Protein AF-A0A2V7XUL8-F1 (afdb_monomer_lite)

Secondary structure (DSSP, 8-state):
----EEEESS-PPTTEEEETTEEEEPTTEEEEEEETTEEEEEE-SSTTTTBEEEEEEEEEEESSSEEEEEEEETTEEEEEEETT--EEEEEEEE----B-------

Radius of gyration: 13.56 Å; chains: 1; bounding box: 32×23×35 Å

Structure (mmCIF, N/CA/C/O backbone):
data_AF-A0A2V7XUL8-F1
#
_entry.id   AF-A0A2V7XUL8-F1
#
loop_
_atom_site.group_PDB
_atom_site.id
_atom_site.type_symbol
_atom_site.label_atom_id
_atom_site.label_alt_id
_atom_site.label_comp_id
_atom_site.label_asym_id
_atom_site.label_entity_id
_atom_site.label_seq_id
_atom_site.pdbx_PDB_ins_code
_atom_site.Cartn_x
_atom_site.Cartn_y
_atom_site.Cartn_z
_atom_site.occupancy
_atom_site.B_iso_or_equiv
_atom_site.auth_seq_id
_atom_site.auth_comp_id
_atom_site.auth_asym_id
_atom_site.auth_atom_id
_atom_site.pdbx_PDB_model_num
ATOM 1 N N . MET A 1 1 ? 8.734 11.344 -16.528 1.00 40.44 1 MET A N 1
ATOM 2 C CA . MET A 1 1 ? 7.927 10.946 -15.353 1.00 40.44 1 MET A CA 1
ATOM 3 C C . MET A 1 1 ? 7.634 9.459 -15.495 1.00 40.44 1 MET A C 1
ATOM 5 O O . MET A 1 1 ? 7.092 9.083 -16.524 1.00 40.44 1 MET A O 1
ATOM 9 N N . SER A 1 2 ? 8.083 8.610 -14.565 1.00 48.62 2 SER A N 1
ATOM 10 C CA . SER A 1 2 ? 7.773 7.170 -14.605 1.00 48.62 2 SER A CA 1
ATOM 11 C C . SER A 1 2 ? 6.327 6.986 -14.141 1.00 48.62 2 SER A C 1
ATOM 13 O O . SER A 1 2 ? 5.963 7.451 -13.062 1.00 48.62 2 SER A O 1
ATOM 15 N N . ALA A 1 3 ? 5.486 6.420 -15.006 1.00 54.09 3 ALA A N 1
ATOM 16 C CA . ALA A 1 3 ? 4.076 6.193 -14.725 1.00 54.09 3 ALA A CA 1
ATOM 17 C C . ALA A 1 3 ? 3.922 4.894 -13.921 1.00 54.09 3 ALA A C 1
ATOM 19 O O . ALA A 1 3 ? 4.365 3.832 -14.361 1.00 54.09 3 ALA A O 1
ATOM 20 N N . THR A 1 4 ? 3.291 4.975 -12.751 1.00 61.62 4 THR A N 1
ATOM 21 C CA . THR A 1 4 ? 2.904 3.793 -11.971 1.00 61.62 4 THR A CA 1
ATOM 22 C C . THR A 1 4 ? 1.630 3.214 -12.574 1.00 61.62 4 THR A C 1
ATOM 24 O O . THR A 1 4 ? 0.584 3.863 -12.567 1.00 61.62 4 THR A O 1
ATOM 27 N N . ALA A 1 5 ? 1.709 1.996 -13.103 1.00 65.56 5 ALA A N 1
ATOM 28 C CA . ALA A 1 5 ? 0.537 1.244 -13.518 1.00 65.56 5 ALA A CA 1
ATOM 29 C C . ALA A 1 5 ? -0.127 0.651 -12.267 1.00 65.56 5 ALA A C 1
ATOM 31 O O . ALA A 1 5 ? 0.518 -0.024 -11.468 1.00 65.56 5 ALA A O 1
ATOM 32 N N . VAL A 1 6 ? -1.419 0.894 -12.063 1.00 61.66 6 VAL A N 1
ATOM 33 C CA . VAL A 1 6 ? -2.145 0.291 -10.937 1.00 61.66 6 VAL A CA 1
ATOM 34 C C . VAL A 1 6 ? -2.897 -0.938 -11.424 1.00 61.66 6 VAL A C 1
ATOM 36 O O . VAL A 1 6 ? -3.744 -0.839 -12.308 1.00 61.66 6 VAL A O 1
ATOM 39 N N . ARG A 1 7 ? -2.595 -2.098 -10.836 1.00 64.50 7 ARG A N 1
ATOM 40 C CA . ARG A 1 7 ? -3.242 -3.380 -11.115 1.00 64.50 7 ARG A CA 1
ATOM 41 C C . ARG A 1 7 ? -4.085 -3.791 -9.906 1.00 64.50 7 ARG A C 1
ATOM 43 O O . ARG A 1 7 ? -3.608 -4.391 -8.946 1.00 64.50 7 ARG A O 1
ATOM 50 N N . VAL A 1 8 ? -5.375 -3.470 -9.946 1.00 59.44 8 VAL A N 1
ATOM 51 C CA . VAL A 1 8 ? -6.322 -3.950 -8.929 1.00 59.44 8 VAL A CA 1
ATOM 52 C C . VAL A 1 8 ? -6.682 -5.395 -9.261 1.00 59.44 8 VAL A C 1
ATOM 54 O O . VAL A 1 8 ? -7.336 -5.642 -10.269 1.00 59.44 8 VAL A O 1
ATOM 57 N N . VAL A 1 9 ? -6.235 -6.349 -8.441 1.00 58.91 9 VAL A N 1
ATOM 58 C CA . VAL A 1 9 ? -6.397 -7.787 -8.730 1.00 58.91 9 VAL A CA 1
ATOM 59 C C . VAL A 1 9 ? -7.824 -8.261 -8.468 1.00 58.91 9 VAL A C 1
ATOM 61 O O . VAL A 1 9 ? -8.339 -9.107 -9.191 1.00 58.91 9 VAL A O 1
ATOM 64 N N . THR A 1 10 ? -8.490 -7.708 -7.454 1.00 57.25 10 THR A N 1
ATOM 65 C CA . THR A 1 10 ? -9.854 -8.118 -7.087 1.00 57.25 10 THR A CA 1
ATOM 66 C C . THR A 1 10 ? -10.770 -6.924 -6.865 1.00 57.25 10 THR A C 1
ATOM 68 O O . THR A 1 10 ? -11.689 -6.704 -7.650 1.00 57.25 10 THR A O 1
ATOM 71 N N . LYS A 1 11 ? -10.545 -6.148 -5.800 1.00 71.81 11 LYS A N 1
ATOM 72 C CA . LYS A 1 11 ? -11.315 -4.943 -5.447 1.00 71.81 11 LYS A CA 1
ATOM 73 C C . LYS A 1 11 ? -10.444 -3.981 -4.645 1.00 71.81 11 LYS A C 1
ATOM 75 O O . LYS A 1 11 ? -9.452 -4.391 -4.048 1.00 71.81 11 LYS A O 1
ATOM 80 N N . VAL A 1 12 ? -10.847 -2.713 -4.591 1.00 81.81 12 VAL A N 1
ATOM 81 C CA . VAL A 1 12 ? -10.263 -1.761 -3.639 1.00 81.81 12 VAL A CA 1
ATOM 82 C C . VAL A 1 12 ? -10.734 -2.129 -2.218 1.00 81.81 12 VAL A C 1
ATOM 84 O O . VAL A 1 12 ? -11.939 -2.310 -2.023 1.00 81.81 12 VAL A O 1
ATOM 87 N N . PRO A 1 13 ? -9.821 -2.275 -1.242 1.00 85.25 13 PRO A N 1
ATOM 88 C CA . PRO A 1 13 ? -10.141 -2.588 0.145 1.00 85.25 13 P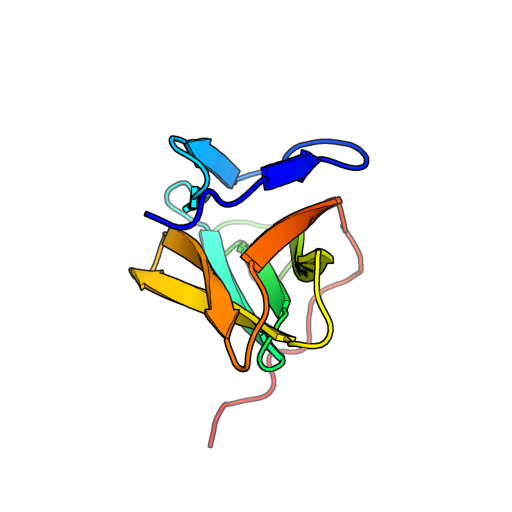RO A CA 1
ATOM 89 C C . PRO A 1 13 ? -11.085 -1.585 0.805 1.00 85.25 13 PRO A C 1
ATOM 91 O O . PRO A 1 13 ? -11.126 -0.405 0.452 1.00 85.25 13 PRO A O 1
ATOM 94 N N . GLU A 1 14 ? -11.809 -2.041 1.828 1.00 85.06 14 GLU A N 1
ATOM 95 C CA . GLU A 1 14 ? -12.605 -1.143 2.660 1.00 85.06 14 GLU A CA 1
ATOM 96 C C . GLU A 1 14 ? -11.705 -0.101 3.334 1.00 85.06 14 GLU A C 1
ATOM 98 O O . GLU A 1 14 ? -10.627 -0.415 3.850 1.00 85.06 14 GLU A O 1
ATOM 103 N N . GLY A 1 15 ? -12.163 1.152 3.313 1.00 85.88 15 GLY A N 1
ATOM 104 C CA . GLY A 1 15 ? -11.398 2.267 3.855 1.00 85.88 15 GLY A CA 1
ATOM 105 C C . GLY A 1 15 ? -10.280 2.755 2.944 1.00 85.88 15 GLY A C 1
ATOM 106 O O . GLY A 1 15 ? -9.544 3.639 3.361 1.00 85.88 15 GLY A O 1
ATOM 107 N N . ALA A 1 16 ? -10.165 2.235 1.720 1.00 89.81 16 ALA A N 1
ATOM 108 C CA . ALA A 1 16 ? -9.196 2.689 0.735 1.00 89.81 16 ALA A CA 1
ATO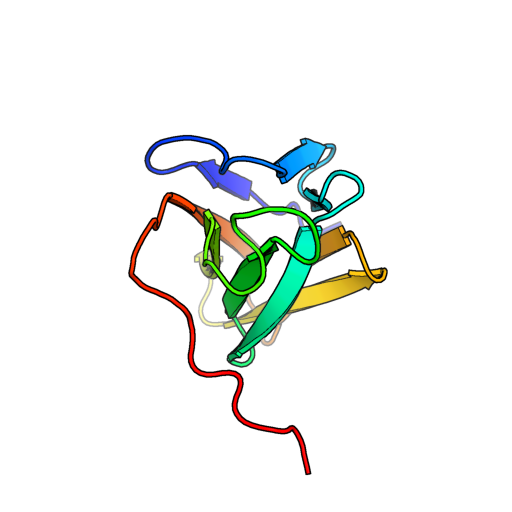M 109 C C . ALA A 1 16 ? -9.871 3.231 -0.527 1.00 89.81 16 ALA A C 1
ATOM 111 O O . ALA A 1 16 ? -11.002 2.886 -0.872 1.00 89.81 16 ALA A O 1
ATOM 112 N N . GLU A 1 17 ? -9.153 4.095 -1.224 1.00 90.88 17 GLU A N 1
ATOM 113 C CA . GLU A 1 17 ? -9.495 4.596 -2.543 1.00 90.88 17 GLU A CA 1
ATOM 114 C C . GLU A 1 17 ? -8.224 4.802 -3.364 1.00 90.88 17 GLU A C 1
ATOM 116 O O . GLU A 1 17 ? -7.145 5.017 -2.816 1.00 90.88 17 GLU A O 1
ATOM 121 N N . ILE A 1 18 ? -8.337 4.715 -4.686 1.00 86.31 18 ILE A N 1
ATOM 122 C CA . ILE A 1 18 ? -7.198 4.887 -5.588 1.00 86.31 18 ILE A CA 1
ATOM 123 C C . ILE A 1 18 ? -7.432 6.158 -6.393 1.00 86.31 18 ILE A C 1
ATOM 125 O O . ILE A 1 18 ? -8.435 6.272 -7.096 1.00 86.31 18 ILE A O 1
ATOM 129 N N . ARG A 1 19 ? -6.514 7.121 -6.283 1.00 83.75 19 ARG A N 1
ATOM 130 C CA . ARG A 1 19 ? -6.578 8.411 -6.982 1.00 83.75 19 ARG A CA 1
ATOM 131 C C . ARG A 1 19 ? -5.205 8.735 -7.557 1.00 83.75 19 ARG A C 1
ATOM 133 O O . ARG A 1 19 ? -4.218 8.683 -6.837 1.00 83.75 19 ARG A O 1
ATOM 140 N N . ASN A 1 20 ? -5.137 9.063 -8.848 1.00 79.88 20 ASN A N 1
ATOM 141 C CA . ASN A 1 20 ? -3.897 9.456 -9.538 1.00 79.88 20 ASN A CA 1
ATOM 142 C C . ASN A 1 20 ? -2.723 8.462 -9.389 1.00 79.88 20 ASN A C 1
ATOM 144 O O . ASN A 1 20 ? -1.567 8.867 -9.322 1.00 79.88 20 ASN A O 1
ATOM 148 N N . GLY A 1 21 ? -3.004 7.156 -9.324 1.00 76.69 21 GLY A N 1
ATOM 149 C CA . GLY A 1 21 ? -1.966 6.131 -9.145 1.00 76.69 21 GLY A CA 1
ATOM 150 C C . GLY A 1 21 ? -1.454 5.979 -7.706 1.00 76.69 21 GLY A C 1
ATOM 151 O O . GLY A 1 21 ? -0.527 5.208 -7.462 1.00 76.69 21 GLY A O 1
ATOM 152 N N . GLU A 1 22 ? -2.064 6.686 -6.755 1.00 85.50 22 GLU A N 1
ATOM 153 C CA . GLU A 1 22 ? -1.791 6.593 -5.325 1.00 85.50 22 GLU A CA 1
ATOM 154 C C . GLU A 1 22 ? -2.960 5.921 -4.601 1.00 85.50 22 GLU A C 1
ATOM 156 O O . GLU A 1 22 ? -4.125 6.074 -4.982 1.00 85.50 22 GLU A O 1
ATOM 161 N N . VAL A 1 23 ? -2.651 5.197 -3.529 1.00 89.75 23 VAL A N 1
ATOM 162 C CA . VAL A 1 23 ? -3.659 4.658 -2.614 1.00 89.75 23 VAL A CA 1
ATOM 163 C C . VAL A 1 23 ? -3.843 5.642 -1.480 1.00 89.75 23 VAL A C 1
ATOM 165 O O . VAL A 1 23 ? -2.875 6.004 -0.815 1.00 89.75 23 VAL A O 1
ATOM 168 N N . TRP A 1 24 ? -5.088 6.018 -1.235 1.00 92.38 24 TRP A N 1
ATOM 169 C CA . TRP A 1 24 ? -5.506 6.887 -0.151 1.00 92.38 24 TRP A CA 1
ATOM 170 C C . TRP A 1 24 ? -6.389 6.112 0.820 1.00 92.38 24 TRP A C 1
ATOM 172 O O . TRP A 1 24 ? -7.259 5.348 0.410 1.00 92.38 24 TRP A O 1
ATOM 182 N N . LEU A 1 25 ? -6.169 6.307 2.115 1.00 92.06 25 LEU A N 1
ATOM 183 C CA . LEU A 1 25 ? -6.995 5.744 3.172 1.00 92.06 25 LEU A CA 1
ATOM 184 C C . LEU A 1 25 ? -7.977 6.783 3.691 1.00 92.06 25 LEU A C 1
ATOM 186 O O . LEU A 1 25 ? -7.619 7.928 3.976 1.00 92.06 25 LEU A O 1
ATOM 190 N N . LYS A 1 26 ? -9.222 6.348 3.861 1.00 90.75 26 LYS A N 1
ATOM 191 C CA . LYS A 1 26 ? -10.278 7.120 4.504 1.00 90.75 26 LYS A CA 1
ATOM 192 C C . LYS A 1 26 ? -9.950 7.332 5.988 1.00 90.75 26 LYS A C 1
ATOM 194 O O . LYS A 1 26 ? -9.228 6.529 6.589 1.00 90.75 26 LYS A O 1
ATOM 199 N N . PRO A 1 27 ? -10.513 8.377 6.619 1.00 89.88 27 PRO A N 1
ATOM 200 C CA . PRO A 1 27 ? -10.417 8.551 8.062 1.00 89.88 27 PRO A CA 1
ATOM 201 C C . PRO A 1 27 ? -10.836 7.283 8.815 1.00 89.88 27 PRO A C 1
ATOM 203 O O . PRO A 1 27 ? -11.813 6.630 8.453 1.00 89.88 27 PRO A O 1
ATOM 206 N N . GLY A 1 28 ? -10.082 6.933 9.857 1.00 87.19 28 GLY A N 1
ATOM 207 C CA . GLY A 1 28 ? -10.286 5.692 10.610 1.00 87.19 28 GLY A CA 1
ATOM 208 C C . GLY A 1 28 ? -9.456 4.505 10.118 1.00 87.19 28 GLY A C 1
ATOM 209 O O . GLY A 1 28 ? -9.525 3.452 10.742 1.00 87.19 28 GLY A O 1
ATOM 210 N N . TYR A 1 29 ? -8.632 4.678 9.081 1.00 89.94 29 TYR A N 1
ATOM 211 C CA . TYR A 1 29 ? -7.701 3.670 8.571 1.00 89.94 29 TYR A CA 1
ATOM 212 C C . TYR A 1 29 ? -6.272 4.215 8.527 1.00 89.94 29 TYR A C 1
ATOM 214 O O . TYR A 1 29 ? -6.067 5.415 8.343 1.00 89.94 29 TYR A O 1
ATOM 222 N N . ILE A 1 30 ? -5.281 3.341 8.703 1.00 90.75 30 ILE A N 1
ATOM 223 C CA . ILE A 1 30 ? -3.857 3.692 8.601 1.00 90.75 30 ILE A CA 1
ATOM 224 C C . ILE A 1 30 ? -3.085 2.644 7.803 1.00 90.75 30 ILE A C 1
ATOM 226 O O . ILE A 1 30 ? -3.476 1.475 7.750 1.00 90.75 30 ILE A O 1
ATOM 230 N N . PHE A 1 31 ? -1.980 3.074 7.193 1.00 91.12 31 PHE A N 1
ATOM 231 C CA . PHE A 1 31 ? -1.028 2.163 6.573 1.00 91.12 31 PHE A CA 1
ATOM 232 C C . PHE A 1 31 ? -0.069 1.606 7.621 1.00 91.12 31 PHE A C 1
ATOM 234 O O . PHE A 1 31 ? 0.503 2.353 8.412 1.00 91.12 31 PHE A O 1
ATOM 241 N N . GLN A 1 32 ? 0.156 0.299 7.572 1.00 89.88 32 GLN A N 1
ATOM 242 C CA . GLN A 1 32 ? 1.200 -0.391 8.315 1.00 89.88 32 GLN A CA 1
ATOM 243 C C . GLN A 1 32 ? 2.186 -0.997 7.322 1.00 89.88 32 GLN A C 1
ATOM 245 O O . GLN A 1 32 ? 1.792 -1.713 6.399 1.00 89.88 32 GLN A O 1
ATOM 250 N N . ARG A 1 33 ? 3.477 -0.704 7.485 1.00 88.44 33 ARG A N 1
ATOM 251 C CA . ARG A 1 33 ? 4.511 -1.252 6.604 1.00 88.44 33 ARG A CA 1
ATOM 252 C C . ARG A 1 33 ? 4.692 -2.743 6.886 1.00 88.44 33 ARG A C 1
ATOM 254 O O . ARG A 1 33 ? 4.921 -3.129 8.026 1.00 88.44 33 ARG A O 1
ATOM 261 N N . GLY A 1 34 ? 4.581 -3.562 5.842 1.00 86.12 34 GLY A N 1
ATOM 262 C CA . GLY A 1 34 ? 4.865 -4.997 5.902 1.00 86.12 34 GLY A CA 1
ATOM 263 C C . GLY A 1 34 ? 6.284 -5.332 5.448 1.00 86.12 34 GLY A C 1
ATOM 264 O O . GLY A 1 34 ? 6.953 -6.147 6.068 1.00 86.12 34 GLY A O 1
ATOM 265 N N . SER A 1 35 ? 6.749 -4.691 4.375 1.00 87.56 35 SER A N 1
ATOM 266 C CA . SER A 1 35 ? 8.117 -4.798 3.846 1.00 87.56 35 SER A CA 1
ATOM 267 C C . SER A 1 35 ? 8.471 -3.529 3.058 1.00 87.56 35 SER A C 1
ATOM 269 O O . SER A 1 35 ? 7.670 -2.598 2.963 1.00 87.56 35 SER A O 1
ATOM 271 N N . SER A 1 36 ? 9.667 -3.466 2.466 1.00 86.06 36 SER A N 1
ATOM 272 C CA . SER A 1 36 ? 10.102 -2.337 1.622 1.00 86.06 36 SER A CA 1
ATOM 273 C C . SER A 1 36 ? 9.207 -2.094 0.396 1.00 86.06 36 SER A C 1
ATOM 275 O O . SER A 1 36 ? 9.122 -0.969 -0.100 1.00 86.06 36 SER A O 1
ATOM 277 N N . ASN A 1 37 ? 8.515 -3.128 -0.080 1.00 88.56 37 ASN A N 1
ATOM 278 C CA . ASN A 1 37 ? 7.626 -3.088 -1.236 1.00 88.56 37 ASN A CA 1
ATOM 279 C C . ASN A 1 37 ? 6.156 -3.375 -0.892 1.00 88.56 37 ASN A C 1
ATOM 281 O O . ASN A 1 37 ? 5.351 -3.507 -1.808 1.00 88.56 37 ASN A O 1
ATOM 285 N N . LYS A 1 38 ? 5.790 -3.470 0.395 1.00 87.94 38 LYS A N 1
ATOM 286 C CA . LYS A 1 38 ? 4.440 -3.873 0.809 1.00 87.94 38 LYS A CA 1
ATOM 287 C C . LYS A 1 38 ? 3.909 -3.077 1.998 1.00 87.94 38 LYS A C 1
ATOM 289 O O . LYS A 1 38 ? 4.583 -2.945 3.022 1.00 87.94 38 LYS A O 1
ATOM 294 N N . PHE A 1 39 ? 2.661 -2.635 1.895 1.00 90.94 39 PHE A N 1
ATOM 295 C CA . PHE A 1 39 ? 1.873 -2.069 2.989 1.00 90.94 39 PHE A CA 1
ATOM 296 C C . PHE A 1 39 ? 0.594 -2.865 3.227 1.00 90.94 39 PHE A C 1
ATOM 298 O O . PHE A 1 39 ? 0.070 -3.528 2.336 1.00 90.94 39 PHE A O 1
ATOM 305 N N . TYR A 1 40 ? 0.065 -2.732 4.434 1.00 90.19 40 TYR A N 1
ATOM 306 C CA . TYR A 1 40 ? -1.271 -3.165 4.811 1.00 90.19 40 TYR A CA 1
ATOM 307 C C . TYR A 1 40 ? -2.108 -1.945 5.183 1.00 90.19 40 TYR A C 1
ATOM 309 O O . TYR A 1 40 ? -1.573 -0.988 5.741 1.00 90.19 40 TYR A O 1
ATOM 317 N N . SER A 1 41 ? -3.412 -1.980 4.924 1.00 90.31 41 SER A N 1
ATOM 318 C CA . SER A 1 41 ? -4.356 -1.053 5.552 1.00 90.31 41 SER A CA 1
ATOM 319 C C . SER A 1 41 ? -4.997 -1.740 6.737 1.00 90.31 41 SER A C 1
ATOM 321 O O . SER A 1 41 ? -5.456 -2.879 6.628 1.00 90.31 41 SER A O 1
ATOM 323 N N . ILE A 1 42 ? -5.032 -1.038 7.862 1.00 89.06 42 ILE A N 1
ATOM 324 C CA . ILE A 1 42 ? -5.665 -1.507 9.089 1.00 89.06 42 ILE A CA 1
ATOM 325 C C . ILE A 1 42 ? -6.699 -0.489 9.556 1.00 89.06 42 ILE A C 1
ATOM 327 O O . ILE A 1 42 ? -6.494 0.723 9.438 1.00 89.06 42 ILE A O 1
ATOM 331 N N . ALA A 1 43 ? -7.813 -0.975 10.098 1.00 88.50 43 ALA A N 1
ATOM 332 C CA . ALA A 1 43 ? -8.761 -0.110 10.786 1.00 88.50 43 ALA A CA 1
ATOM 333 C C . ALA A 1 43 ? -8.142 0.376 12.107 1.00 88.50 43 ALA A C 1
ATOM 335 O O . ALA A 1 43 ? -7.658 -0.412 12.919 1.00 88.50 43 ALA A O 1
ATOM 336 N N . ASN A 1 44 ? -8.156 1.685 12.329 1.00 87.06 44 ASN A N 1
ATOM 337 C CA . ASN A 1 44 ? -7.570 2.348 13.493 1.00 87.06 44 ASN A CA 1
ATOM 338 C C . ASN A 1 44 ? -8.617 2.715 14.564 1.00 87.06 44 ASN A C 1
ATOM 340 O O . ASN A 1 44 ? -8.271 3.090 15.684 1.00 87.06 44 ASN A O 1
ATOM 344 N N . ALA A 1 45 ? -9.906 2.595 14.242 1.00 80.12 45 ALA A N 1
ATOM 345 C CA . ALA A 1 45 ? -11.010 2.920 15.139 1.00 80.12 45 ALA A CA 1
ATOM 346 C C . ALA A 1 45 ? -12.201 1.963 14.950 1.00 80.12 45 ALA A C 1
ATOM 348 O O . ALA A 1 45 ? -12.270 1.221 13.971 1.00 80.12 45 ALA A O 1
ATOM 349 N N . GLY A 1 46 ? -13.141 1.997 15.898 1.00 78.12 46 GLY A N 1
ATOM 350 C CA . GLY A 1 46 ? -14.363 1.190 15.871 1.00 78.12 46 GLY A CA 1
ATOM 351 C C . GLY A 1 46 ? -14.156 -0.283 16.240 1.00 78.12 46 GLY A C 1
ATOM 352 O O . GLY A 1 46 ? -13.081 -0.692 16.679 1.00 78.12 46 GLY A O 1
ATOM 353 N N . ALA A 1 47 ? -15.206 -1.088 16.054 1.00 75.12 47 ALA A N 1
ATOM 354 C CA . ALA A 1 47 ? -15.223 -2.510 16.418 1.00 75.12 47 ALA A CA 1
ATOM 355 C C . ALA A 1 47 ? -14.171 -3.351 15.669 1.00 75.12 47 ALA A C 1
ATOM 357 O O . ALA A 1 47 ? -13.751 -4.400 16.151 1.00 75.12 47 ALA A O 1
ATOM 358 N N . SER A 1 48 ? -13.716 -2.872 14.511 1.00 77.31 48 SER A N 1
ATOM 359 C CA . SER A 1 48 ? -12.735 -3.550 13.661 1.00 77.31 48 SER A CA 1
ATOM 360 C C . SER A 1 48 ? -11.294 -3.090 13.901 1.00 77.31 48 SER A C 1
ATOM 362 O O . SER A 1 48 ? -10.413 -3.477 13.134 1.00 77.31 48 SER A O 1
ATOM 364 N N . LYS A 1 49 ? -11.016 -2.288 14.941 1.00 82.69 49 LYS A N 1
ATOM 365 C CA . LYS A 1 49 ? -9.663 -1.783 15.230 1.00 82.69 49 LYS A CA 1
ATOM 366 C C . LYS A 1 49 ? -8.618 -2.913 15.255 1.00 82.69 49 LYS A C 1
ATOM 368 O O . LYS A 1 49 ? -8.805 -3.927 15.923 1.00 82.69 49 LYS A O 1
ATOM 373 N N . GLY A 1 50 ? -7.513 -2.719 14.532 1.00 80.81 50 GLY A N 1
ATOM 374 C CA . GLY A 1 50 ? -6.416 -3.686 14.383 1.00 80.81 50 GLY A CA 1
ATOM 375 C C . GLY A 1 50 ? -6.649 -4.764 13.316 1.00 80.81 50 GLY A C 1
ATOM 376 O O . GLY A 1 50 ? -5.795 -5.625 13.109 1.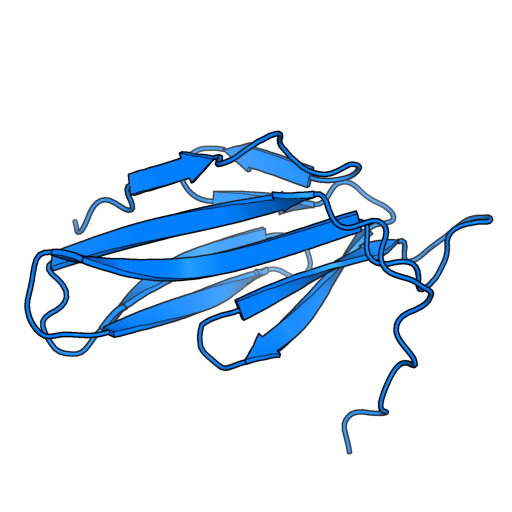00 80.81 50 GLY A O 1
ATOM 377 N N . THR A 1 51 ? -7.787 -4.733 12.621 1.00 84.06 51 THR A N 1
ATOM 378 C CA . THR A 1 51 ? -8.084 -5.690 11.547 1.00 84.06 51 THR A CA 1
ATOM 379 C C . THR A 1 51 ? -7.471 -5.212 10.238 1.00 84.06 51 THR A C 1
ATOM 381 O O . THR A 1 51 ? -7.652 -4.050 9.857 1.00 84.06 51 THR A O 1
ATOM 384 N N . LYS A 1 52 ? -6.781 -6.116 9.536 1.00 87.00 52 LYS A N 1
ATOM 385 C CA . LYS A 1 52 ? -6.336 -5.892 8.157 1.00 87.00 52 LYS A CA 1
ATOM 386 C C . LYS A 1 52 ? -7.554 -5.762 7.248 1.00 87.00 52 LYS A C 1
ATOM 388 O O . LYS A 1 52 ? -8.453 -6.597 7.292 1.00 87.00 52 LYS A O 1
ATOM 393 N N . THR A 1 53 ? -7.580 -4.723 6.424 1.00 86.69 53 THR A N 1
ATOM 394 C CA . THR A 1 53 ? -8.610 -4.552 5.391 1.00 86.69 53 THR A CA 1
ATOM 395 C C . THR A 1 53 ? -8.069 -4.796 3.992 1.00 86.69 53 THR A C 1
ATOM 397 O O . THR A 1 53 ? -8.809 -5.270 3.12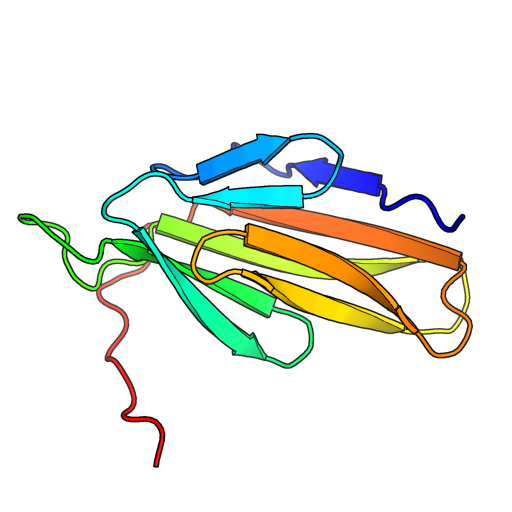9 1.00 86.69 53 THR A O 1
ATOM 400 N N . GLY A 1 54 ? -6.776 -4.547 3.771 1.00 88.38 54 GLY A N 1
ATOM 401 C CA . GLY A 1 54 ? -6.145 -4.694 2.467 1.00 88.38 54 GLY A CA 1
ATOM 402 C C . GLY A 1 54 ? -4.632 -4.848 2.523 1.00 88.38 54 GLY A C 1
ATOM 403 O O . GLY A 1 54 ? -3.987 -4.465 3.502 1.00 88.38 54 GLY A O 1
ATOM 404 N N . THR A 1 55 ? -4.086 -5.389 1.440 1.00 89.12 55 THR A N 1
ATOM 405 C CA . THR A 1 55 ? -2.654 -5.516 1.168 1.00 89.12 55 THR A CA 1
ATOM 406 C C . THR A 1 55 ? -2.329 -4.763 -0.120 1.00 89.12 55 THR A C 1
ATOM 408 O O . THR A 1 55 ? -3.063 -4.857 -1.103 1.00 89.12 55 THR A O 1
ATOM 411 N N . TYR A 1 56 ? -1.223 -4.025 -0.109 1.00 89.81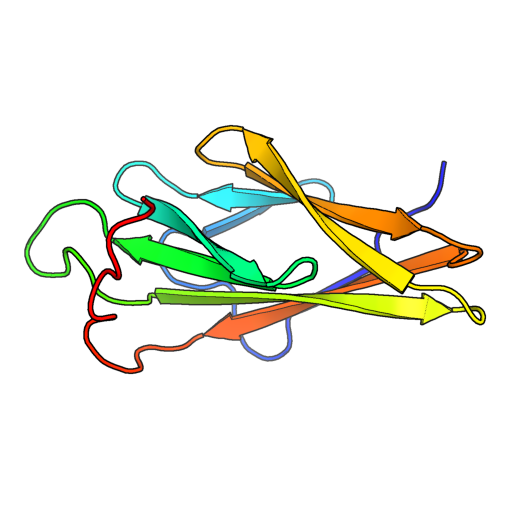 56 TYR A N 1
ATOM 412 C CA . TYR A 1 56 ? -0.740 -3.206 -1.216 1.00 89.81 56 TYR A CA 1
ATOM 413 C C . TYR A 1 56 ? 0.710 -3.577 -1.482 1.00 89.81 56 TYR A C 1
ATOM 415 O O . TYR A 1 56 ? 1.569 -3.315 -0.639 1.00 89.81 56 TYR A O 1
ATOM 423 N N . GLN A 1 57 ? 0.986 -4.189 -2.627 1.00 89.56 57 GLN A N 1
ATOM 424 C CA . GLN A 1 57 ? 2.326 -4.619 -3.007 1.00 89.56 57 GLN A CA 1
ATOM 425 C C . GLN A 1 57 ? 2.775 -3.911 -4.281 1.00 89.56 57 GLN A C 1
ATOM 427 O O . GLN A 1 57 ? 2.017 -3.791 -5.237 1.00 89.56 57 GLN A O 1
ATOM 432 N N . CYS A 1 58 ? 4.004 -3.411 -4.275 1.00 88.25 58 CYS A N 1
ATOM 433 C CA . CYS A 1 58 ? 4.631 -2.766 -5.415 1.00 88.25 58 CYS A CA 1
ATOM 434 C C . CYS A 1 58 ? 5.632 -3.717 -6.060 1.00 88.25 58 CYS A C 1
ATOM 436 O O . CYS A 1 58 ? 6.623 -4.094 -5.434 1.00 88.25 58 CYS A O 1
ATOM 438 N N . ASP A 1 59 ? 5.421 -4.030 -7.330 1.00 87.19 59 ASP A N 1
ATOM 439 C CA . ASP A 1 59 ? 6.273 -4.930 -8.100 1.00 87.19 59 ASP A CA 1
ATOM 440 C C . ASP A 1 59 ? 6.778 -4.218 -9.357 1.00 87.19 59 ASP A C 1
ATOM 442 O O . ASP A 1 59 ? 6.117 -3.325 -9.894 1.00 87.19 59 ASP A O 1
ATOM 446 N N . CYS A 1 60 ? 7.980 -4.568 -9.816 1.00 84.50 60 CYS A N 1
ATOM 447 C CA . CYS A 1 60 ? 8.485 -4.020 -11.069 1.00 84.50 60 CYS A CA 1
ATOM 448 C C . CYS A 1 60 ? 7.794 -4.720 -12.241 1.00 84.50 60 CYS A C 1
ATOM 450 O O . CYS A 1 60 ? 7.917 -5.929 -12.405 1.00 84.50 60 CYS A O 1
ATOM 452 N N . ASP A 1 61 ? 7.060 -3.950 -13.044 1.00 76.44 61 ASP A N 1
ATOM 453 C CA . ASP A 1 61 ? 6.322 -4.449 -14.208 1.00 76.44 61 ASP A CA 1
ATOM 454 C C . ASP A 1 61 ? 7.235 -4.565 -15.437 1.00 76.44 61 ASP A C 1
ATOM 456 O O . ASP A 1 61 ? 7.094 -5.476 -16.250 1.00 76.44 61 ASP A O 1
ATOM 460 N N . LYS A 1 62 ? 8.195 -3.634 -15.565 1.00 70.38 62 LYS A N 1
ATOM 461 C CA . LYS A 1 62 ? 9.117 -3.546 -16.706 1.00 70.38 62 LYS A CA 1
ATOM 462 C C . LYS A 1 62 ? 10.542 -3.177 -16.301 1.00 70.38 62 LYS A C 1
ATOM 464 O O . LYS A 1 62 ? 10.777 -2.133 -15.680 1.00 70.38 62 LYS A O 1
ATOM 469 N N . GLY A 1 63 ? 11.497 -3.961 -16.801 1.00 69.62 63 GLY A N 1
ATOM 470 C CA . GLY A 1 63 ? 12.938 -3.790 -16.588 1.00 69.62 63 GLY A CA 1
ATOM 471 C C . GLY A 1 63 ? 13.508 -4.794 -15.581 1.00 69.62 63 GLY A C 1
ATOM 472 O O . GLY A 1 63 ? 12.791 -5.653 -15.084 1.00 69.62 63 GLY A O 1
ATOM 473 N N . GLY A 1 64 ? 14.808 -4.684 -15.290 1.00 71.81 64 GLY A N 1
ATOM 474 C CA . GLY A 1 64 ? 15.523 -5.552 -14.338 1.00 71.81 64 GLY A CA 1
ATOM 475 C C . GLY A 1 64 ? 15.647 -4.981 -12.919 1.00 71.81 64 GLY A C 1
ATOM 476 O O . GLY A 1 64 ? 16.469 -5.459 -12.146 1.00 71.81 64 GLY A O 1
ATOM 477 N N . GLY A 1 65 ? 14.903 -3.915 -12.605 1.00 78.94 65 GLY A N 1
ATOM 478 C CA . GLY A 1 65 ? 15.010 -3.198 -11.333 1.00 78.94 65 GLY A CA 1
ATOM 479 C C . GLY A 1 65 ? 13.999 -3.617 -10.274 1.00 78.94 65 GLY A C 1
ATOM 480 O O . GLY A 1 65 ? 13.417 -4.697 -10.322 1.00 78.94 65 GLY A O 1
ATOM 481 N N . SER A 1 66 ? 13.768 -2.732 -9.303 1.00 82.94 66 SER A N 1
ATOM 482 C CA . SER A 1 66 ? 12.842 -2.976 -8.195 1.00 82.94 66 SER A CA 1
ATOM 483 C C . SER A 1 66 ? 11.857 -1.828 -8.000 1.00 82.94 66 SER A C 1
ATOM 485 O O . SER A 1 66 ? 12.091 -0.697 -8.418 1.00 82.94 66 SER A O 1
ATOM 487 N N . CYS A 1 67 ? 10.735 -2.113 -7.346 1.00 86.38 67 CYS A N 1
ATOM 488 C CA . CYS A 1 67 ? 9.791 -1.097 -6.897 1.00 86.38 67 CYS A CA 1
ATOM 489 C C . CYS A 1 67 ? 9.774 -1.048 -5.376 1.00 86.38 67 CYS A C 1
ATOM 491 O O . CYS A 1 67 ? 9.896 -2.065 -4.699 1.00 86.38 67 CYS A O 1
ATOM 493 N N . SER A 1 68 ? 9.643 0.155 -4.829 1.00 86.62 68 SER A N 1
ATOM 494 C CA . SER A 1 68 ? 9.416 0.366 -3.403 1.00 86.62 68 SER A CA 1
ATOM 495 C C . SER A 1 68 ? 8.032 0.938 -3.191 1.00 86.62 68 SER A C 1
ATOM 497 O O . SER A 1 68 ? 7.562 1.760 -3.976 1.00 86.62 68 SER A O 1
ATOM 499 N N . ALA A 1 69 ? 7.399 0.521 -2.104 1.00 88.69 69 ALA A N 1
ATOM 500 C CA . ALA A 1 69 ? 6.188 1.158 -1.646 1.00 88.69 69 ALA A CA 1
ATOM 501 C C . ALA A 1 69 ? 6.596 2.317 -0.733 1.00 88.69 69 ALA A C 1
ATOM 503 O O . ALA A 1 69 ? 7.218 2.120 0.317 1.00 88.69 69 ALA A O 1
ATOM 504 N N . GLU A 1 70 ? 6.265 3.539 -1.131 1.00 88.81 70 GLU A N 1
ATOM 505 C CA . GLU A 1 70 ? 6.584 4.741 -0.373 1.00 88.81 70 GLU A CA 1
ATOM 506 C C . GLU A 1 70 ? 5.308 5.389 0.137 1.00 88.81 70 GLU A C 1
ATOM 508 O O . GLU A 1 70 ? 4.374 5.672 -0.612 1.00 88.81 70 GLU A O 1
ATOM 513 N N . GLN A 1 71 ? 5.277 5.606 1.446 1.00 88.06 71 GLN A N 1
ATOM 514 C CA . GLN A 1 71 ? 4.194 6.315 2.094 1.00 88.06 71 GLN A CA 1
ATOM 515 C C . GLN A 1 71 ? 4.434 7.814 1.898 1.00 88.06 71 GLN A C 1
ATOM 517 O O . GLN A 1 71 ? 5.432 8.345 2.378 1.00 88.06 71 GLN A O 1
ATOM 522 N N . THR A 1 72 ? 3.549 8.479 1.154 1.00 84.69 72 THR A N 1
ATOM 523 C CA . THR A 1 72 ? 3.638 9.922 0.881 1.00 84.69 72 THR A CA 1
ATOM 524 C C . THR A 1 72 ? 3.039 10.745 2.015 1.00 84.69 72 THR A C 1
ATOM 526 O O . THR A 1 72 ? 3.474 11.866 2.262 1.00 84.69 72 THR A O 1
ATOM 529 N N . SER A 1 73 ? 2.081 10.179 2.752 1.00 84.94 73 SER A N 1
ATOM 530 C CA . SER A 1 73 ? 1.535 10.757 3.980 1.00 84.94 73 SER A CA 1
ATOM 531 C C . SER A 1 73 ? 0.987 9.664 4.900 1.00 84.94 73 SER A C 1
ATOM 533 O O . SER A 1 73 ? 0.892 8.499 4.516 1.00 84.94 73 SER A O 1
ATOM 535 N N . LYS A 1 74 ? 0.537 10.022 6.110 1.00 80.25 74 LYS A N 1
ATOM 536 C CA . LYS A 1 74 ? -0.098 9.062 7.038 1.00 80.25 74 LYS A CA 1
ATOM 537 C C . LYS A 1 74 ? -1.248 8.266 6.400 1.00 80.25 74 LYS A C 1
ATOM 539 O O . LYS A 1 74 ? -1.462 7.119 6.786 1.00 80.25 74 LYS A O 1
ATOM 544 N N . SER A 1 75 ? -1.913 8.841 5.399 1.00 87.06 75 SER A N 1
ATOM 545 C CA . SER A 1 75 ? -3.070 8.253 4.724 1.00 87.06 75 SER A CA 1
ATOM 546 C C . SER A 1 75 ? -2.866 8.044 3.228 1.00 87.06 75 SER A C 1
ATOM 548 O O . SER A 1 75 ? -3.834 7.726 2.551 1.00 87.06 75 SER A O 1
ATOM 550 N N . SER A 1 76 ? -1.657 8.208 2.684 1.00 90.12 76 SER A N 1
ATOM 551 C CA . SER A 1 76 ? -1.409 7.993 1.253 1.00 90.12 76 SER A CA 1
ATOM 552 C C . SER A 1 76 ? -0.105 7.250 0.986 1.00 90.12 76 SER A C 1
ATOM 554 O O . SER A 1 76 ? 0.903 7.473 1.660 1.00 90.12 76 SER A O 1
ATOM 556 N N . MET A 1 77 ? -0.110 6.377 -0.018 1.00 91.19 77 MET A N 1
ATOM 557 C CA . MET A 1 77 ? 1.087 5.694 -0.502 1.00 91.19 77 MET A CA 1
ATOM 558 C C . MET A 1 77 ? 1.115 5.594 -2.025 1.00 91.19 77 MET A C 1
ATOM 560 O O . MET A 1 77 ? 0.078 5.619 -2.688 1.00 91.19 77 MET A O 1
ATOM 564 N N . LYS A 1 78 ? 2.312 5.393 -2.569 1.00 89.75 78 LYS A N 1
ATOM 565 C CA . LYS A 1 78 ? 2.535 5.144 -3.992 1.00 89.75 78 LYS A CA 1
ATOM 566 C C . LYS A 1 78 ? 3.656 4.138 -4.211 1.00 89.75 78 LYS A C 1
ATOM 568 O O . LYS A 1 78 ? 4.532 3.977 -3.361 1.00 89.75 78 LYS A O 1
ATOM 573 N N . CYS A 1 79 ? 3.656 3.496 -5.373 1.00 88.00 79 CYS A N 1
ATOM 574 C CA . CYS A 1 79 ? 4.824 2.747 -5.822 1.00 88.00 79 CYS A CA 1
ATOM 575 C C . CYS A 1 79 ? 5.824 3.681 -6.497 1.00 88.00 79 CYS A C 1
ATOM 577 O O . CYS A 1 79 ? 5.442 4.530 -7.304 1.00 88.00 79 CYS A O 1
ATOM 579 N N . VAL A 1 80 ? 7.100 3.495 -6.175 1.00 87.19 80 VAL A N 1
ATOM 580 C CA . VAL A 1 80 ? 8.219 4.256 -6.727 1.00 87.19 80 VAL A CA 1
ATOM 581 C C . VAL A 1 80 ? 9.200 3.287 -7.368 1.00 87.19 80 VAL A C 1
ATOM 583 O O . VAL A 1 80 ? 9.657 2.337 -6.727 1.00 87.19 80 VAL A O 1
ATOM 586 N N . ALA A 1 81 ? 9.513 3.531 -8.638 1.00 84.69 81 ALA A N 1
ATOM 587 C CA . ALA A 1 81 ? 10.477 2.745 -9.392 1.00 84.69 81 ALA A CA 1
ATOM 588 C C . ALA A 1 81 ? 11.904 3.040 -8.914 1.00 84.69 81 ALA A C 1
ATOM 590 O O . ALA A 1 81 ? 12.280 4.199 -8.737 1.00 84.69 81 ALA A O 1
ATOM 591 N N . LYS A 1 82 ? 12.697 1.988 -8.700 1.00 80.81 82 LYS A N 1
ATOM 592 C CA . LYS A 1 82 ? 14.098 2.044 -8.264 1.00 80.81 82 LYS A CA 1
ATOM 593 C C . LYS A 1 82 ? 14.972 1.111 -9.102 1.00 80.81 82 LYS A C 1
ATOM 595 O O . LYS A 1 82 ? 14.488 0.198 -9.768 1.00 80.81 82 LYS A O 1
ATOM 600 N N . ASN A 1 83 ? 16.282 1.358 -9.064 1.00 80.62 83 ASN A N 1
ATOM 601 C CA . ASN A 1 83 ? 17.323 0.472 -9.600 1.00 80.62 83 ASN A CA 1
ATOM 602 C C . ASN A 1 83 ? 17.067 -0.028 -11.036 1.00 80.62 83 ASN A C 1
ATOM 604 O O . ASN A 1 83 ? 17.229 -1.207 -11.318 1.00 80.62 83 ASN A O 1
ATOM 608 N N . GLY A 1 84 ? 16.638 0.853 -11.945 1.00 76.81 84 GLY A N 1
ATOM 609 C CA . GLY A 1 84 ? 16.406 0.491 -13.351 1.00 76.81 84 GLY A CA 1
ATOM 610 C C . GLY A 1 84 ? 15.019 -0.084 -13.655 1.00 76.81 84 GLY A C 1
ATOM 611 O O . GLY A 1 84 ? 14.774 -0.521 -14.779 1.00 76.81 84 GLY A O 1
ATOM 612 N N . CYS A 1 85 ? 14.089 -0.059 -12.696 1.00 81.62 85 CYS A N 1
ATOM 613 C CA . CYS A 1 85 ? 12.684 -0.290 -12.999 1.00 81.62 85 CYS A CA 1
ATOM 614 C C . CYS A 1 85 ? 12.122 0.911 -13.769 1.00 81.62 85 CYS A C 1
ATOM 616 O O . CYS A 1 85 ? 12.359 2.062 -13.401 1.00 81.62 85 CYS A O 1
ATOM 618 N N . THR A 1 86 ? 11.383 0.653 -14.846 1.00 78.69 86 THR A N 1
ATOM 619 C CA . THR A 1 86 ? 10.834 1.714 -15.714 1.00 78.69 86 THR A CA 1
ATOM 620 C C . THR A 1 86 ? 9.351 1.970 -15.467 1.00 78.69 86 THR A C 1
ATOM 622 O O . THR A 1 86 ? 8.880 3.090 -15.686 1.00 78.69 86 THR A O 1
ATOM 625 N N . ALA A 1 87 ? 8.638 0.963 -14.958 1.00 81.25 87 ALA A N 1
ATOM 626 C CA . ALA A 1 87 ? 7.240 1.044 -14.562 1.00 81.25 87 ALA A CA 1
ATOM 627 C C . ALA A 1 87 ? 6.983 0.127 -13.360 1.00 81.25 87 ALA A C 1
ATOM 629 O O . ALA A 1 87 ? 7.347 -1.051 -13.387 1.00 81.25 87 ALA A O 1
ATOM 630 N N . CYS A 1 88 ? 6.335 0.663 -12.326 1.00 82.31 88 CYS A N 1
ATOM 631 C CA . CYS A 1 88 ? 5.853 -0.134 -11.201 1.00 82.31 88 CYS A CA 1
ATOM 632 C C . CYS A 1 88 ? 4.404 -0.543 -11.411 1.00 82.31 88 CYS A C 1
ATOM 634 O O . CYS A 1 88 ? 3.589 0.283 -11.821 1.00 82.31 88 CYS A O 1
ATOM 636 N N . ALA A 1 89 ? 4.100 -1.784 -11.054 1.00 84.31 89 ALA A N 1
ATOM 637 C CA . ALA A 1 89 ? 2.756 -2.275 -10.840 1.00 84.31 89 ALA A CA 1
ATOM 638 C C . ALA A 1 89 ? 2.417 -2.180 -9.349 1.00 84.31 89 ALA A C 1
ATOM 640 O O . ALA A 1 89 ? 3.176 -2.650 -8.503 1.00 84.31 89 ALA A O 1
ATOM 641 N N . LEU A 1 90 ? 1.275 -1.580 -9.025 1.00 85.31 90 LEU A N 1
ATOM 642 C CA . LEU A 1 90 ? 0.671 -1.701 -7.700 1.00 85.31 90 LEU A CA 1
ATOM 643 C C . LEU A 1 90 ? -0.362 -2.827 -7.724 1.00 85.31 90 LEU A C 1
ATOM 645 O O . LEU A 1 90 ? -1.386 -2.676 -8.383 1.00 85.31 90 LEU A O 1
ATOM 649 N N . THR A 1 91 ? -0.119 -3.889 -6.970 1.00 86.69 91 THR A N 1
ATOM 650 C CA . THR A 1 91 ? -1.057 -4.977 -6.697 1.00 86.69 91 THR A CA 1
ATOM 651 C C . THR A 1 91 ? -1.857 -4.667 -5.438 1.00 86.69 91 THR A C 1
ATOM 653 O O . THR A 1 91 ? -1.285 -4.386 -4.383 1.00 86.69 91 THR A O 1
ATOM 656 N N . VAL A 1 92 ? -3.185 -4.717 -5.545 1.00 85.50 92 VAL A N 1
ATOM 657 C CA . VAL A 1 92 ? -4.100 -4.496 -4.417 1.00 85.50 92 VAL A CA 1
ATOM 658 C C . VAL A 1 92 ? -4.948 -5.736 -4.170 1.00 85.50 92 VAL A C 1
ATOM 660 O O . VAL A 1 92 ? -5.671 -6.184 -5.063 1.00 85.50 92 VAL A O 1
ATOM 663 N N . GLU A 1 93 ? -4.888 -6.246 -2.942 1.00 83.94 93 GLU A N 1
ATOM 664 C CA . GLU A 1 93 ? -5.636 -7.418 -2.492 1.00 83.94 93 GLU A CA 1
ATOM 665 C C . GLU A 1 93 ? -6.504 -7.076 -1.281 1.00 83.94 93 GLU A C 1
ATOM 667 O O . GLU A 1 93 ? -6.069 -6.408 -0.339 1.00 83.94 93 GLU A O 1
ATOM 672 N N . VAL A 1 94 ? -7.744 -7.563 -1.285 1.00 81.81 94 VAL A N 1
ATOM 673 C CA . VAL A 1 94 ? -8.625 -7.495 -0.116 1.00 81.81 94 VAL A CA 1
ATOM 674 C C . VAL A 1 94 ? -8.253 -8.633 0.822 1.00 81.81 94 VAL A C 1
ATOM 676 O O . VAL A 1 94 ? -8.235 -9.787 0.408 1.00 81.81 94 VAL A O 1
ATOM 679 N N . GLY A 1 95 ? -7.994 -8.334 2.091 1.00 65.62 95 GLY A N 1
ATOM 680 C CA . GLY A 1 95 ? -7.599 -9.361 3.049 1.00 65.62 95 GLY A CA 1
ATOM 681 C C . GLY A 1 95 ? -8.176 -9.099 4.424 1.00 65.62 95 GLY A C 1
ATOM 682 O O . GLY A 1 95 ? -7.539 -8.412 5.214 1.00 65.62 95 GLY A O 1
ATOM 683 N N . LYS A 1 96 ? -9.333 -9.707 4.724 1.00 53.53 96 LYS A N 1
ATOM 684 C CA . LYS A 1 96 ? -9.854 -9.901 6.091 1.00 53.53 96 LYS A CA 1
ATOM 685 C C . LYS A 1 96 ? -9.135 -11.079 6.761 1.00 53.53 96 LYS A C 1
ATOM 687 O O . LYS A 1 96 ? -9.767 -12.022 7.217 1.00 53.53 96 LYS A O 1
ATOM 692 N N . ASP A 1 97 ? -7.810 -11.064 6.765 1.00 47.44 97 ASP A N 1
ATOM 693 C CA . ASP A 1 97 ? -7.025 -12.142 7.370 1.00 47.44 97 ASP A CA 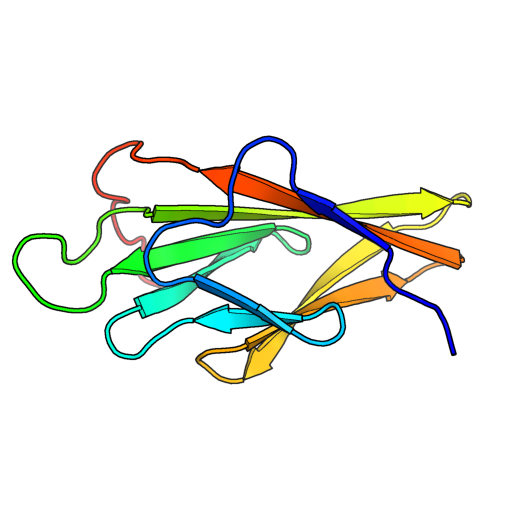1
ATOM 694 C C . ASP A 1 97 ? -6.608 -11.724 8.772 1.00 47.44 97 ASP A C 1
ATOM 696 O O . ASP A 1 97 ? -5.554 -11.112 8.950 1.00 47.44 97 ASP A O 1
ATOM 700 N N . GLY A 1 98 ? -7.500 -12.001 9.729 1.00 52.09 98 GLY A N 1
ATOM 701 C CA . GLY A 1 98 ? -7.244 -11.909 11.164 1.00 52.09 98 GLY A CA 1
ATOM 702 C C . GLY A 1 98 ? -6.930 -10.510 11.706 1.00 52.09 98 GLY A C 1
ATOM 703 O O . GLY A 1 98 ? -6.677 -9.543 10.982 1.00 52.09 98 GLY A O 1
ATOM 704 N N . LYS A 1 99 ? -6.955 -10.389 13.038 1.00 46.25 99 LYS A N 1
ATOM 705 C CA . LYS A 1 99 ? -6.300 -9.265 13.717 1.00 46.25 99 LYS A CA 1
ATOM 706 C C . LYS A 1 99 ? -4.807 -9.390 13.428 1.00 46.25 99 LYS A C 1
ATOM 708 O O . LYS A 1 99 ? -4.235 -10.441 13.704 1.00 46.25 99 LYS A O 1
ATOM 713 N N . ILE A 1 100 ? -4.181 -8.348 12.884 1.00 49.28 100 ILE A N 1
ATOM 714 C CA . ILE A 1 100 ? -2.719 -8.327 12.849 1.00 49.28 100 ILE A CA 1
ATOM 715 C C . ILE A 1 100 ? -2.278 -8.085 14.287 1.00 49.28 100 ILE A C 1
ATOM 717 O O . ILE A 1 100 ? -2.600 -7.041 14.856 1.00 49.28 100 ILE A O 1
ATOM 721 N N . GLU A 1 101 ? -1.577 -9.048 14.887 1.00 42.72 101 GLU A N 1
ATOM 722 C CA . GLU A 1 101 ? -0.823 -8.784 16.109 1.00 42.72 101 GLU A CA 1
ATOM 723 C C . GLU A 1 101 ? 0.178 -7.675 15.790 1.00 42.72 101 GLU A C 1
ATOM 725 O O . GLU A 1 101 ? 1.118 -7.844 15.010 1.00 42.72 101 GLU A O 1
ATOM 730 N N . VAL A 1 102 ? -0.115 -6.489 16.319 1.00 43.78 102 VAL A N 1
ATOM 731 C CA . VAL A 1 102 ? 0.696 -5.290 16.157 1.00 43.78 102 VAL A CA 1
ATOM 732 C C . VAL A 1 102 ? 2.038 -5.584 16.810 1.00 43.78 102 VAL A C 1
ATOM 734 O O . VAL A 1 102 ? 2.156 -5.516 18.031 1.00 43.78 102 VAL A O 1
ATOM 737 N N . GLN A 1 103 ? 3.049 -5.934 16.016 1.00 38.75 103 GLN A N 1
ATOM 738 C CA . GLN A 1 103 ? 4.408 -5.960 16.535 1.00 38.75 103 GLN A CA 1
ATOM 739 C C . GLN A 1 103 ? 4.802 -4.511 16.851 1.00 38.75 103 GLN A C 1
ATOM 741 O O . GLN A 1 103 ? 4.708 -3.656 15.960 1.00 38.75 103 GLN A O 1
ATOM 746 N N . PRO A 1 104 ? 5.178 -4.202 18.104 1.00 35.03 104 PRO A N 1
ATOM 747 C CA . PRO A 1 104 ? 5.644 -2.875 18.454 1.00 35.03 104 PRO A CA 1
ATOM 748 C C . PRO A 1 104 ? 6.915 -2.591 17.657 1.00 35.03 104 PRO A C 1
ATOM 750 O O . PRO A 1 104 ? 7.860 -3.380 17.658 1.00 35.03 104 PRO A O 1
ATOM 753 N N . VAL A 1 105 ? 6.910 -1.469 16.946 1.00 39.75 105 VAL A N 1
ATOM 754 C CA . VAL A 1 105 ? 8.113 -0.937 16.310 1.00 39.75 105 VAL A CA 1
ATOM 755 C C . VAL A 1 105 ? 8.999 -0.439 17.454 1.00 39.75 105 VAL A C 1
ATOM 757 O O . VAL A 1 105 ? 8.580 0.465 18.177 1.00 39.75 105 VAL A O 1
ATOM 760 N N . HIS A 1 106 ? 10.137 -1.100 17.673 1.00 34.56 106 HIS A N 1
ATOM 761 C CA . HIS A 1 106 ? 11.176 -0.659 18.608 1.00 34.56 106 HIS A CA 1
ATOM 762 C C . HIS A 1 106 ? 12.017 0.449 17.972 1.00 34.56 106 HIS A C 1
ATOM 764 O O . HIS A 1 106 ? 12.271 0.351 16.747 1.00 34.56 106 HIS A O 1
#

Sequence (106 aa):
MSATAVRVVTKVPEGAEIRNGEVWLKPGYIFQRGSSNKFYSIANAGASKGTKTGTYQCDCDKGGGSCSAEQTSKSSMKCVAKNGCTACALTVEVGKDGKIEVQPVH

Foldseek 3Di:
DQQAAEDEPDDAWPQWDADRQKIFGHPQWFWDDPDQFKIWIAGCDDPRHQFTGKIKGKAQPDFPFGWGWAAPDRGMIHIDTDDGRRYIYIYMDTDRDDRPPPDDDD

pLDDT: mean 77.95, std 15.24, range [34.56, 92.38]